Protein AF-A0A3M1ZQK1-F1 (afdb_monomer_lite)

Sequence (61 aa):
TRGELRKKILEGVATIGKEDKNGPTPPFRMPGWHGRISREDLDAIVDYLFSLMPEGEEEDW

Radius of gyration: 13.93 Å; chains: 1; bounding box: 32×26×30 Å

Structure (mmCIF, N/CA/C/O backbone):
data_AF-A0A3M1ZQK1-F1
#
_entry.id   AF-A0A3M1ZQK1-F1
#
loop_
_atom_site.group_PDB
_atom_site.id
_atom_site.type_symbol
_atom_site.label_atom_id
_atom_site.label_alt_id
_atom_site.label_comp_id
_atom_site.label_asym_id
_atom_site.label_entity_id
_atom_site.label_seq_id
_atom_site.pdbx_PDB_ins_code
_atom_site.Cartn_x
_atom_site.Cartn_y
_atom_site.Cartn_z
_atom_site.occupancy
_atom_site.B_iso_or_equiv
_atom_site.auth_seq_id
_atom_site.auth_comp_id
_atom_site.auth_asym_id
_atom_site.auth_atom_id
_atom_site.pdbx_PDB_model_num
ATOM 1 N N . THR A 1 1 ? 2.250 11.090 -2.124 1.00 85.38 1 THR A N 1
ATOM 2 C CA . THR A 1 1 ? 1.155 11.513 -1.202 1.00 85.38 1 THR A CA 1
ATOM 3 C C . THR A 1 1 ? 0.317 10.357 -0.628 1.00 85.38 1 THR A C 1
ATOM 5 O O . THR A 1 1 ? 0.247 9.273 -1.206 1.00 85.38 1 THR A O 1
ATOM 8 N N . ARG A 1 2 ? -0.398 10.583 0.496 1.00 88.81 2 ARG A N 1
ATOM 9 C CA . ARG A 1 2 ? -1.295 9.586 1.145 1.00 88.81 2 ARG A CA 1
ATOM 10 C C . ARG A 1 2 ? -2.400 9.045 0.225 1.00 88.81 2 A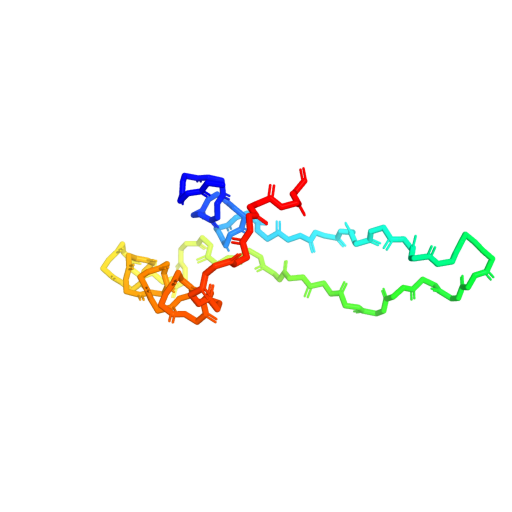RG A C 1
ATOM 12 O O . ARG A 1 2 ? -2.734 7.865 0.296 1.00 88.81 2 ARG A O 1
ATOM 19 N N . GLY A 1 3 ? -2.977 9.895 -0.628 1.00 90.56 3 GLY A N 1
ATOM 20 C CA . GLY A 1 3 ? -4.041 9.500 -1.561 1.00 90.56 3 GLY A CA 1
ATOM 21 C C . GLY A 1 3 ? -3.545 8.559 -2.660 1.00 90.56 3 GLY A C 1
ATOM 22 O O . GLY A 1 3 ? -4.185 7.549 -2.954 1.00 90.56 3 GLY A O 1
ATOM 23 N N . GLU A 1 4 ? -2.368 8.842 -3.213 1.00 89.44 4 GLU A N 1
ATOM 24 C CA . GLU A 1 4 ? -1.727 7.985 -4.216 1.00 89.44 4 GLU A CA 1
ATOM 25 C C . GLU A 1 4 ? -1.336 6.633 -3.630 1.00 89.44 4 GLU A C 1
ATOM 27 O O . GLU A 1 4 ? -1.547 5.606 -4.273 1.00 89.44 4 GLU A O 1
ATOM 32 N N . LEU A 1 5 ? -0.842 6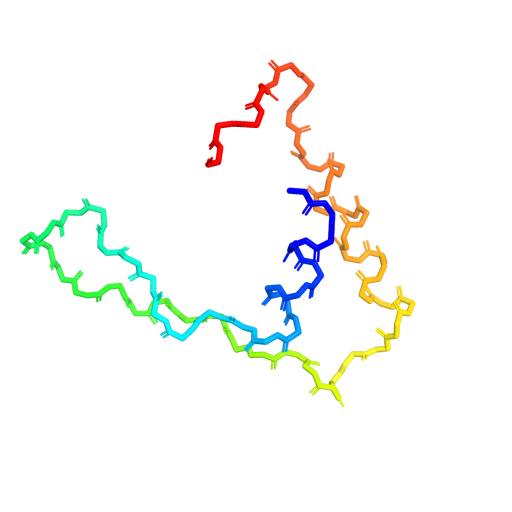.610 -2.388 1.00 90.12 5 LEU A N 1
ATOM 33 C CA . LEU A 1 5 ? -0.485 5.367 -1.710 1.00 90.12 5 LEU A CA 1
ATOM 34 C C . LEU A 1 5 ? -1.708 4.463 -1.502 1.00 90.12 5 LEU A C 1
ATOM 36 O O . LEU A 1 5 ? -1.646 3.273 -1.807 1.00 90.12 5 LEU A O 1
ATOM 40 N N . ARG A 1 6 ? -2.846 5.031 -1.077 1.00 93.94 6 ARG A N 1
ATOM 41 C CA . ARG A 1 6 ? -4.122 4.297 -0.968 1.00 93.94 6 ARG A CA 1
ATOM 42 C C . ARG A 1 6 ? -4.522 3.667 -2.297 1.00 93.94 6 ARG A C 1
ATOM 44 O O . ARG A 1 6 ? -4.837 2.480 -2.348 1.00 93.94 6 ARG A O 1
ATOM 51 N N . LYS A 1 7 ? -4.482 4.456 -3.374 1.00 92.94 7 LYS A N 1
ATOM 52 C CA . LYS A 1 7 ? -4.809 3.988 -4.724 1.00 92.94 7 LYS A CA 1
ATOM 53 C C . LYS A 1 7 ? -3.878 2.852 -5.153 1.00 92.94 7 LYS A C 1
ATOM 55 O O . LYS A 1 7 ? -4.355 1.810 -5.589 1.00 92.94 7 LYS A O 1
ATOM 60 N N . LYS A 1 8 ? -2.570 3.014 -4.936 1.00 91.44 8 LYS A N 1
ATOM 61 C CA . LYS A 1 8 ? -1.542 2.020 -5.265 1.00 91.44 8 LYS A CA 1
ATOM 62 C C . LYS A 1 8 ? -1.769 0.703 -4.523 1.00 91.44 8 LYS A C 1
ATOM 64 O O . LYS A 1 8 ? -1.692 -0.345 -5.148 1.00 91.44 8 LYS A O 1
ATOM 69 N N . ILE A 1 9 ? -2.105 0.735 -3.231 1.00 92.12 9 ILE A N 1
ATOM 70 C CA . ILE A 1 9 ? -2.418 -0.471 -2.437 1.00 92.12 9 ILE A CA 1
ATOM 71 C C . ILE A 1 9 ? -3.662 -1.189 -2.983 1.00 92.12 9 ILE A C 1
ATOM 73 O O . ILE A 1 9 ? -3.664 -2.412 -3.127 1.00 92.12 9 ILE A O 1
ATOM 77 N N . LEU A 1 10 ? -4.721 -0.447 -3.311 1.00 94.19 10 LEU A N 1
ATOM 78 C CA . LEU A 1 10 ? -5.976 -1.035 -3.783 1.00 94.19 10 LEU A CA 1
ATOM 79 C C . LEU A 1 10 ? -5.865 -1.622 -5.194 1.00 94.19 10 LEU A C 1
ATOM 81 O O . LEU A 1 10 ? -6.309 -2.748 -5.418 1.00 94.19 10 LEU A O 1
ATOM 85 N N . GLU A 1 11 ? -5.273 -0.878 -6.124 1.00 92.88 11 GLU A N 1
ATOM 86 C CA . GLU A 1 11 ? -5.137 -1.273 -7.532 1.00 92.88 11 GLU A CA 1
ATOM 87 C C . GLU A 1 11 ? -3.968 -2.242 -7.753 1.00 92.88 11 GLU A C 1
ATOM 89 O O . GLU A 1 11 ? -4.007 -3.083 -8.653 1.00 92.88 11 GLU A O 1
ATOM 94 N N . GLY A 1 12 ? -2.951 -2.174 -6.896 1.00 89.94 12 GLY A N 1
ATOM 95 C CA . GLY A 1 12 ? -1.697 -2.889 -7.070 1.00 89.94 12 GLY A CA 1
ATOM 96 C C . GLY A 1 12 ? -0.768 -2.210 -8.078 1.00 89.94 12 GLY A C 1
ATO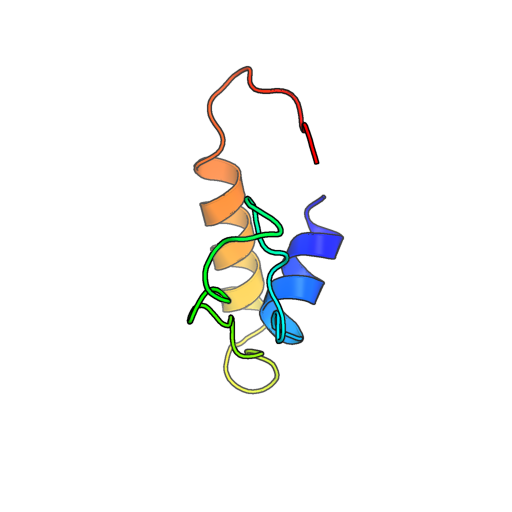M 97 O O . GLY A 1 12 ? -1.044 -1.150 -8.634 1.00 89.94 12 GLY A O 1
ATOM 98 N N . VAL A 1 13 ? 0.375 -2.848 -8.320 1.00 87.12 13 VAL A N 1
ATOM 99 C CA . VAL A 1 13 ? 1.369 -2.460 -9.324 1.00 87.12 13 VAL A CA 1
ATOM 100 C C . VAL A 1 13 ? 1.714 -3.702 -10.133 1.00 87.12 13 VAL A C 1
ATOM 102 O O . VAL A 1 13 ? 2.426 -4.593 -9.662 1.00 87.12 13 VAL A O 1
ATOM 105 N N . ALA A 1 14 ? 1.173 -3.766 -11.350 1.00 71.81 14 ALA A N 1
ATOM 106 C CA . ALA A 1 14 ? 1.337 -4.907 -12.248 1.00 71.81 14 ALA A CA 1
ATOM 107 C C . ALA A 1 14 ? 2.738 -4.975 -12.875 1.00 71.81 14 ALA A C 1
ATOM 109 O O . ALA A 1 14 ? 3.259 -6.066 -13.098 1.00 71.81 14 ALA A O 1
ATOM 110 N N . THR A 1 15 ? 3.349 -3.819 -13.137 1.00 72.62 15 THR A N 1
ATOM 111 C CA . THR A 1 15 ? 4.672 -3.690 -13.754 1.00 72.62 15 THR A CA 1
ATOM 112 C C . THR A 1 15 ? 5.494 -2.661 -12.997 1.00 72.62 15 THR A C 1
ATOM 114 O O . THR A 1 15 ? 5.110 -1.493 -12.927 1.00 72.62 15 THR A O 1
ATOM 117 N N . ILE A 1 16 ? 6.628 -3.090 -12.452 1.00 77.25 16 ILE A N 1
ATOM 118 C CA . ILE A 1 16 ? 7.635 -2.197 -11.881 1.00 77.25 16 ILE A CA 1
ATOM 119 C C . ILE A 1 16 ? 8.658 -1.915 -12.981 1.00 77.25 16 ILE A C 1
ATOM 121 O O . ILE A 1 16 ? 9.103 -2.838 -13.671 1.00 77.25 16 ILE A O 1
ATOM 125 N N . GLY A 1 17 ? 8.980 -0.637 -13.189 1.00 75.88 17 GLY A N 1
ATOM 126 C CA . GLY A 1 17 ? 10.025 -0.239 -14.128 1.00 75.88 17 GLY A CA 1
ATOM 127 C C . GLY A 1 17 ? 11.349 -0.904 -13.762 1.00 75.88 17 GLY A C 1
ATOM 128 O O . GLY A 1 17 ? 11.642 -1.117 -12.587 1.00 75.88 17 GLY A O 1
ATOM 129 N N . LYS A 1 18 ? 12.147 -1.262 -14.769 1.00 80.62 18 LYS A N 1
ATOM 130 C CA . LYS A 1 18 ? 13.498 -1.746 -14.498 1.00 80.62 18 LYS A CA 1
ATOM 131 C C . LYS A 1 18 ? 14.359 -0.574 -14.041 1.00 80.62 18 LYS A C 1
ATOM 133 O O . LYS A 1 18 ? 14.343 0.466 -14.695 1.00 80.62 18 LYS A O 1
ATOM 138 N N . GLU A 1 19 ? 15.123 -0.775 -12.976 1.00 82.19 19 GLU A N 1
ATOM 139 C CA . GLU A 1 19 ? 16.169 0.167 -12.574 1.00 82.19 19 GLU A CA 1
ATOM 140 C C . GLU A 1 19 ? 17.268 0.227 -13.650 1.00 82.19 19 GLU A C 1
ATOM 142 O O . GLU A 1 19 ? 17.565 1.292 -14.184 1.00 82.19 19 GLU A O 1
ATOM 147 N N . ASP A 1 20 ? 17.768 -0.938 -14.080 1.00 83.94 20 ASP A N 1
ATOM 148 C CA . ASP A 1 20 ? 18.612 -1.075 -15.270 1.00 83.94 20 ASP A CA 1
ATOM 149 C C . ASP A 1 20 ? 17.781 -1.535 -16.478 1.00 83.94 20 ASP A C 1
ATOM 151 O O . ASP A 1 20 ? 17.205 -2.627 -16.489 1.00 83.94 20 ASP A O 1
ATOM 155 N N . LYS A 1 21 ? 17.770 -0.733 -17.548 1.00 84.25 21 LYS A N 1
ATOM 156 C CA . LYS A 1 21 ? 17.080 -1.047 -18.811 1.00 84.25 21 LYS A CA 1
ATOM 157 C C . LYS A 1 21 ? 17.538 -2.379 -19.422 1.00 84.25 21 LYS A C 1
ATOM 159 O O . LYS A 1 21 ? 16.716 -3.073 -20.029 1.00 84.25 21 LYS A O 1
ATOM 164 N N . ASN A 1 22 ? 18.808 -2.743 -19.238 1.00 89.50 22 ASN A N 1
ATOM 165 C CA . ASN A 1 22 ? 19.400 -3.985 -19.743 1.00 89.50 22 ASN A CA 1
ATOM 166 C C . ASN A 1 22 ? 19.271 -5.156 -18.758 1.00 89.50 22 ASN A C 1
ATOM 168 O O . ASN A 1 22 ? 19.509 -6.304 -19.135 1.00 89.50 22 ASN A O 1
ATOM 172 N N . GLY A 1 23 ? 18.864 -4.883 -17.518 1.00 82.75 23 GLY A N 1
ATOM 173 C CA . GLY A 1 23 ? 18.685 -5.885 -16.479 1.00 82.75 23 GLY A CA 1
ATOM 174 C C . GLY A 1 23 ? 17.482 -6.807 -16.724 1.00 82.75 23 GLY A C 1
ATOM 175 O O . GLY A 1 23 ? 16.626 -6.543 -17.584 1.00 82.75 23 GLY A O 1
ATOM 176 N N . PRO A 1 24 ? 17.376 -7.913 -15.969 1.00 81.56 24 PRO A N 1
ATOM 177 C CA . PRO A 1 24 ? 16.198 -8.770 -16.009 1.00 81.56 24 PRO A CA 1
ATOM 178 C C . PRO A 1 24 ? 14.949 -7.993 -15.573 1.00 81.56 24 PRO A C 1
ATOM 180 O O . PRO A 1 24 ? 15.016 -7.062 -14.774 1.00 81.56 24 PRO A O 1
ATOM 183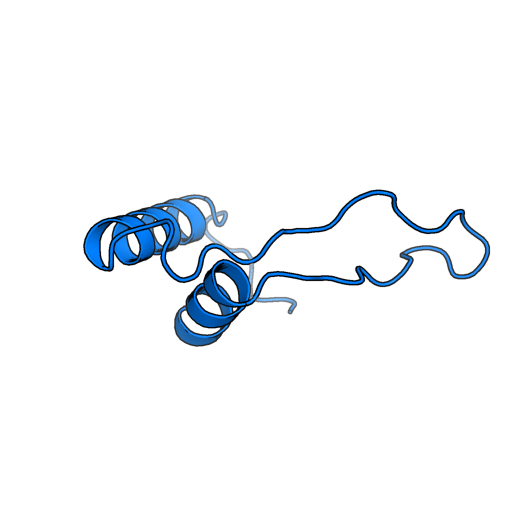 N N . THR A 1 25 ? 13.784 -8.371 -16.102 1.00 80.12 25 THR A N 1
ATOM 184 C CA . THR A 1 25 ? 12.512 -7.818 -15.620 1.00 80.12 25 THR A CA 1
ATOM 185 C C . THR A 1 25 ? 12.315 -8.230 -14.159 1.00 80.12 25 THR A C 1
ATOM 187 O O . THR A 1 25 ? 12.360 -9.433 -13.884 1.00 80.12 25 THR A O 1
ATOM 190 N N . PRO A 1 26 ? 12.094 -7.281 -13.228 1.00 80.50 26 PRO A N 1
ATOM 191 C CA . PRO A 1 26 ? 11.869 -7.614 -11.831 1.00 80.50 26 PRO A CA 1
ATOM 192 C C . PRO A 1 26 ? 10.696 -8.595 -11.689 1.00 80.50 26 PRO A C 1
ATOM 194 O O . PRO A 1 26 ? 9.641 -8.367 -12.285 1.00 80.50 26 PRO A O 1
ATOM 197 N N . PRO A 1 27 ? 10.830 -9.668 -10.888 1.00 77.44 27 PRO A N 1
ATOM 198 C CA . PRO A 1 27 ? 9.730 -10.602 -10.638 1.00 77.44 27 PRO A CA 1
ATOM 199 C C . PRO A 1 27 ? 8.669 -10.009 -9.698 1.00 77.44 27 PRO A C 1
ATOM 201 O O . PRO A 1 27 ? 7.640 -10.631 -9.429 1.00 77.44 27 PRO A O 1
ATOM 204 N N . PHE A 1 28 ? 8.936 -8.822 -9.154 1.00 77.62 28 PHE A N 1
ATOM 205 C CA . PHE A 1 28 ? 8.114 -8.177 -8.152 1.00 77.62 28 PHE A CA 1
ATOM 206 C C . PHE A 1 28 ? 6.873 -7.558 -8.794 1.00 77.62 28 PHE A C 1
ATOM 208 O O . PHE A 1 28 ? 6.952 -6.695 -9.666 1.00 77.62 28 PHE A O 1
ATOM 215 N N . ARG A 1 29 ? 5.712 -7.995 -8.313 1.00 81.69 29 ARG A N 1
ATOM 216 C CA . ARG A 1 29 ? 4.411 -7.390 -8.588 1.00 81.69 29 ARG A CA 1
ATOM 217 C C . ARG A 1 29 ? 3.707 -7.164 -7.265 1.00 81.69 29 ARG A C 1
ATOM 219 O O . ARG A 1 29 ? 3.737 -8.040 -6.399 1.00 81.69 29 ARG A O 1
ATOM 226 N N . MET A 1 30 ? 3.047 -6.024 -7.125 1.00 87.44 30 MET A N 1
ATOM 227 C CA . MET A 1 30 ? 2.168 -5.789 -5.988 1.00 87.44 30 MET A CA 1
ATOM 228 C C . MET A 1 30 ? 0.741 -6.119 -6.431 1.00 87.44 30 MET A C 1
ATOM 230 O O . MET A 1 30 ? 0.218 -5.426 -7.301 1.00 87.44 30 MET A O 1
ATOM 234 N N . PRO A 1 31 ? 0.104 -7.187 -5.923 1.00 89.50 31 PRO A N 1
ATOM 235 C CA . PRO A 1 31 ? -1.286 -7.458 -6.265 1.00 89.50 31 PRO A CA 1
ATOM 236 C C . PRO A 1 31 ? -2.188 -6.357 -5.697 1.00 89.50 31 PRO A C 1
ATOM 238 O O . PRO A 1 31 ? -1.883 -5.781 -4.654 1.00 89.50 31 PRO A O 1
ATOM 241 N N . GLY A 1 32 ? -3.305 -6.086 -6.369 1.00 92.56 32 GLY A N 1
ATOM 242 C CA . GLY A 1 32 ? -4.338 -5.209 -5.827 1.00 92.56 32 GLY A CA 1
ATOM 243 C C . GLY A 1 32 ? -5.055 -5.857 -4.643 1.00 92.56 32 GLY A C 1
ATOM 244 O O . GLY A 1 32 ? -5.370 -7.052 -4.669 1.00 92.56 32 GLY A O 1
ATOM 245 N N . TRP A 1 33 ? -5.314 -5.063 -3.606 1.00 93.25 33 TRP A N 1
ATOM 246 C CA . TRP A 1 33 ? -5.987 -5.499 -2.376 1.00 93.25 33 TRP A CA 1
ATOM 247 C C . TRP A 1 33 ? -7.462 -5.096 -2.308 1.00 93.25 33 TRP A C 1
ATOM 249 O O . TRP A 1 33 ? -8.118 -5.305 -1.286 1.00 93.25 33 TRP A O 1
ATOM 259 N N . HIS A 1 34 ? -8.015 -4.543 -3.388 1.00 90.12 34 HIS A N 1
ATOM 260 C CA . HIS A 1 34 ? -9.426 -4.180 -3.432 1.00 90.12 34 HIS A CA 1
ATOM 261 C C . HIS A 1 34 ? -10.339 -5.377 -3.105 1.00 90.12 34 HIS A C 1
ATOM 263 O O . HIS A 1 34 ? -10.155 -6.479 -3.621 1.00 90.12 34 HIS A O 1
ATOM 269 N N . GLY A 1 35 ? -11.296 -5.169 -2.195 1.00 91.69 35 GLY A N 1
ATOM 270 C CA . GLY A 1 35 ? -12.203 -6.214 -1.707 1.00 91.69 35 GLY A CA 1
ATOM 271 C C . GLY A 1 35 ? -11.567 -7.266 -0.786 1.00 91.69 35 GLY A C 1
ATOM 272 O O . GLY A 1 35 ? -12.262 -8.189 -0.374 1.00 91.69 35 GLY A O 1
ATOM 273 N N . ARG A 1 36 ? -10.270 -7.151 -0.460 1.00 93.31 36 ARG A N 1
ATOM 274 C CA . ARG A 1 36 ? -9.551 -8.069 0.446 1.00 93.31 36 ARG A CA 1
ATOM 275 C C . ARG A 1 36 ? -9.241 -7.474 1.816 1.00 93.31 36 ARG A C 1
ATOM 277 O O . ARG A 1 36 ? -8.967 -8.232 2.737 1.00 93.31 36 ARG A O 1
ATOM 284 N N . ILE A 1 37 ? -9.257 -6.150 1.928 1.00 94.25 37 ILE A N 1
ATOM 285 C CA . ILE A 1 37 ? -8.989 -5.407 3.164 1.00 94.25 37 ILE A CA 1
ATOM 286 C C . ILE A 1 37 ? -10.120 -4.416 3.427 1.00 94.25 37 ILE A C 1
ATOM 288 O O . ILE A 1 37 ? -10.759 -3.937 2.483 1.00 94.25 37 ILE A O 1
ATOM 292 N N . SER A 1 38 ? -10.370 -4.124 4.703 1.00 96.06 38 SER A N 1
ATOM 293 C CA . SER A 1 38 ? -11.331 -3.096 5.099 1.00 96.06 38 SER A CA 1
ATOM 294 C C . SER A 1 38 ? -10.770 -1.688 4.864 1.00 96.06 38 SER A C 1
ATOM 296 O O . SER A 1 38 ? -9.594 -1.503 4.527 1.00 96.06 38 SER A O 1
ATOM 298 N N . ARG A 1 39 ? -11.619 -0.668 5.025 1.00 93.56 39 ARG A N 1
ATOM 299 C CA . ARG A 1 39 ? -11.178 0.729 4.926 1.00 93.56 39 ARG A CA 1
ATOM 300 C C . ARG A 1 39 ? -10.299 1.102 6.117 1.00 93.56 39 ARG A C 1
ATOM 302 O O . ARG A 1 39 ? -9.323 1.823 5.946 1.00 93.56 39 ARG A O 1
ATOM 309 N N . GLU A 1 40 ? -10.638 0.589 7.289 1.00 96.06 40 GLU A N 1
ATOM 310 C CA . GLU A 1 40 ? -9.901 0.776 8.532 1.00 96.06 40 GLU A CA 1
ATOM 311 C C . GLU A 1 40 ? -8.495 0.169 8.424 1.00 96.06 40 GLU A C 1
ATOM 313 O O . GLU A 1 40 ? -7.516 0.827 8.774 1.00 96.06 40 GLU A O 1
ATOM 318 N N . ASP A 1 41 ? -8.376 -1.032 7.846 1.00 95.50 41 ASP A N 1
ATOM 319 C CA . ASP A 1 41 ? -7.076 -1.668 7.590 1.00 95.50 41 ASP A CA 1
ATOM 320 C C . ASP A 1 41 ? -6.241 -0.853 6.600 1.00 95.50 41 ASP A C 1
ATOM 322 O O . ASP A 1 41 ? -5.047 -0.646 6.810 1.00 95.50 41 ASP A O 1
ATOM 326 N N . LEU A 1 42 ? -6.859 -0.364 5.518 1.00 95.12 42 LEU A N 1
ATOM 327 C CA . LEU A 1 42 ? -6.176 0.479 4.537 1.00 95.12 42 LEU A CA 1
ATOM 328 C C . LEU A 1 42 ? -5.620 1.755 5.183 1.00 95.12 42 LEU A C 1
ATOM 330 O O . LEU A 1 42 ? -4.497 2.157 4.879 1.00 95.12 42 LEU A O 1
ATOM 334 N N . ASP A 1 43 ? -6.395 2.383 6.064 1.00 94.88 43 ASP A N 1
ATOM 335 C CA . ASP A 1 43 ? -5.989 3.594 6.774 1.00 94.88 43 ASP A CA 1
ATOM 336 C C . ASP A 1 43 ? -4.812 3.308 7.718 1.00 94.88 43 ASP A C 1
ATOM 338 O O . ASP A 1 43 ? -3.797 4.002 7.644 1.00 94.88 43 ASP A O 1
ATOM 342 N N . ALA A 1 44 ? -4.892 2.229 8.503 1.00 95.88 44 ALA A N 1
ATOM 343 C CA . ALA A 1 44 ? -3.822 1.804 9.405 1.00 95.88 44 ALA A CA 1
ATOM 344 C C . ALA A 1 44 ? -2.522 1.448 8.664 1.00 95.88 44 ALA A C 1
ATOM 346 O O . ALA A 1 44 ? -1.433 1.814 9.108 1.00 95.88 44 ALA A O 1
ATOM 347 N N . ILE A 1 45 ? -2.616 0.774 7.512 1.00 93.44 45 ILE A N 1
ATOM 348 C CA . ILE A 1 45 ? -1.454 0.459 6.667 1.00 93.44 45 ILE A CA 1
ATOM 349 C C . ILE A 1 45 ? -0.799 1.746 6.165 1.00 93.44 45 ILE A C 1
ATOM 351 O O . ILE A 1 45 ? 0.423 1.875 6.207 1.00 93.44 45 ILE A O 1
ATOM 355 N N . VAL A 1 46 ? -1.593 2.705 5.687 1.00 93.69 46 VAL A N 1
ATOM 356 C CA . VAL A 1 46 ? -1.073 3.987 5.196 1.00 93.69 46 VAL A CA 1
ATOM 357 C C . VAL A 1 46 ? -0.400 4.760 6.324 1.00 93.69 46 VAL A C 1
ATOM 359 O O . VAL A 1 46 ? 0.695 5.274 6.122 1.00 93.69 46 VAL A O 1
ATOM 362 N N . ASP A 1 47 ? -1.008 4.813 7.507 1.00 94.38 47 ASP A N 1
ATOM 363 C CA . ASP A 1 47 ? -0.408 5.468 8.671 1.00 94.38 47 ASP A CA 1
ATOM 364 C C . ASP A 1 47 ? 0.915 4.821 9.071 1.00 94.38 47 ASP A C 1
ATOM 366 O O . ASP A 1 47 ? 1.906 5.525 9.274 1.00 94.38 47 ASP A O 1
ATOM 370 N N . TYR A 1 48 ? 0.962 3.490 9.100 1.00 92.81 48 TYR A N 1
ATOM 371 C CA . TYR A 1 48 ? 2.187 2.757 9.383 1.00 92.81 48 TYR A CA 1
ATOM 372 C C . TYR A 1 48 ? 3.283 3.060 8.355 1.00 92.81 48 TYR A C 1
ATOM 374 O O . TYR A 1 48 ? 4.393 3.415 8.738 1.00 92.81 48 TYR A O 1
ATOM 382 N N . LEU A 1 49 ? 2.980 3.006 7.055 1.00 90.50 49 LEU A N 1
ATOM 383 C CA . LEU A 1 49 ? 3.965 3.283 6.003 1.00 90.50 49 LEU A CA 1
ATOM 384 C C . LEU A 1 49 ? 4.506 4.716 6.071 1.00 90.50 49 LEU A C 1
ATOM 386 O O . LEU A 1 49 ? 5.700 4.921 5.884 1.00 90.50 49 LEU A O 1
ATOM 390 N N . PHE A 1 50 ? 3.656 5.694 6.391 1.00 88.00 50 PHE A N 1
ATOM 391 C CA . PHE A 1 50 ? 4.103 7.071 6.609 1.00 88.00 50 PHE A CA 1
ATOM 392 C C . PHE A 1 50 ? 4.957 7.214 7.874 1.00 88.00 50 PHE A C 1
ATOM 394 O O . PHE A 1 50 ? 5.883 8.016 7.880 1.00 88.00 50 PHE A O 1
ATOM 401 N N . SER A 1 51 ? 4.687 6.433 8.924 1.00 88.81 51 SER A N 1
ATOM 402 C CA . SER A 1 51 ? 5.508 6.439 10.144 1.00 88.81 51 SER A CA 1
ATOM 403 C C . SER A 1 51 ? 6.911 5.857 9.948 1.00 88.81 51 SER A C 1
ATOM 405 O O . SER A 1 51 ? 7.792 6.115 10.761 1.00 88.81 51 SER A O 1
ATOM 407 N N . LEU A 1 52 ? 7.123 5.075 8.883 1.00 88.50 52 LEU A N 1
ATOM 408 C CA . LEU A 1 52 ? 8.430 4.519 8.532 1.00 88.50 52 LEU A CA 1
ATOM 409 C C . LEU A 1 52 ? 9.321 5.501 7.763 1.00 88.50 52 LEU A C 1
ATOM 411 O O . LEU A 1 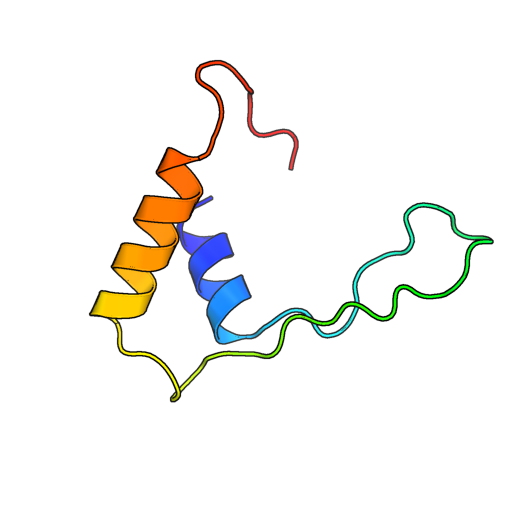52 ? 10.496 5.198 7.566 1.00 88.50 52 LEU A O 1
ATOM 415 N N . MET A 1 53 ? 8.785 6.636 7.299 1.00 80.12 53 MET A N 1
ATOM 416 C CA . MET A 1 53 ? 9.595 7.631 6.598 1.00 80.12 53 MET A CA 1
ATOM 417 C C . MET A 1 53 ? 10.615 8.239 7.574 1.00 80.12 53 MET A C 1
ATOM 419 O O . MET A 1 53 ? 10.213 8.675 8.657 1.00 80.12 53 MET A O 1
ATOM 423 N N . PRO A 1 54 ? 11.916 8.271 7.232 1.00 74.94 54 PRO A N 1
ATOM 424 C CA . PRO A 1 54 ? 12.927 8.888 8.081 1.00 74.94 54 PRO A CA 1
ATOM 425 C C . PRO A 1 54 ? 12.609 10.365 8.326 1.00 74.94 54 PRO A C 1
ATOM 427 O O . PRO A 1 54 ? 12.212 11.086 7.409 1.00 74.94 54 PRO A O 1
ATOM 430 N N . GLU A 1 55 ? 12.800 10.839 9.559 1.00 68.31 55 GLU A N 1
ATOM 431 C CA . GLU A 1 55 ? 12.669 12.266 9.853 1.00 68.31 55 GLU A CA 1
ATOM 432 C C . GLU A 1 55 ? 13.728 13.052 9.057 1.00 68.31 55 GLU A C 1
ATOM 434 O O . GLU A 1 55 ? 14.922 12.958 9.339 1.00 68.31 55 GLU A O 1
ATOM 439 N N . GLY A 1 56 ? 13.288 13.821 8.054 1.00 63.50 56 GLY A N 1
ATOM 440 C CA . GLY A 1 56 ? 14.146 14.713 7.265 1.00 63.50 56 GLY A CA 1
ATOM 441 C C . GLY A 1 56 ? 14.447 14.280 5.825 1.00 63.50 56 GLY A C 1
ATOM 442 O O . GLY A 1 56 ? 15.162 15.012 5.145 1.00 63.50 56 GLY A O 1
ATOM 443 N N . GLU A 1 57 ? 13.910 13.158 5.334 1.00 61.50 57 GLU A N 1
ATOM 444 C CA . GLU A 1 57 ? 13.922 12.848 3.893 1.00 61.50 57 GLU A CA 1
ATOM 445 C C . GLU A 1 57 ? 12.763 13.572 3.186 1.00 61.50 57 GLU A C 1
ATOM 447 O O . GLU A 1 57 ? 11.591 13.368 3.512 1.00 61.50 57 GLU A O 1
ATOM 452 N N . GLU A 1 58 ? 13.089 14.451 2.233 1.00 60.06 58 GLU A N 1
ATOM 453 C CA . GLU A 1 58 ? 12.100 15.052 1.333 1.00 60.06 58 GLU A CA 1
ATOM 454 C C . GLU A 1 58 ? 11.572 13.999 0.342 1.00 60.06 58 GLU A C 1
ATOM 456 O O . GLU A 1 5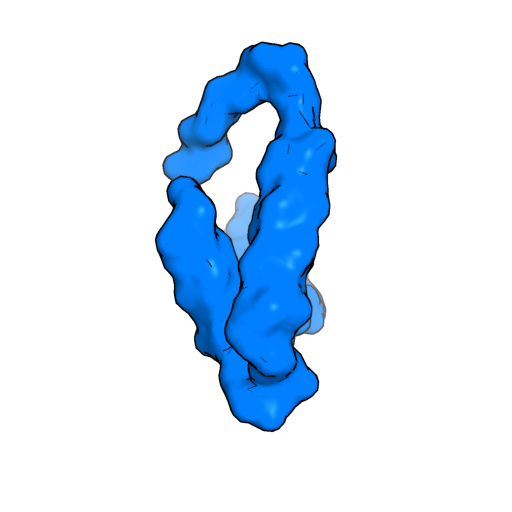8 ? 12.297 13.093 -0.066 1.00 60.06 58 GLU A O 1
ATOM 461 N N . GLU A 1 59 ? 10.287 14.113 -0.017 1.00 54.69 59 GLU A N 1
ATOM 462 C CA . GLU A 1 59 ? 9.586 13.269 -0.995 1.00 54.69 59 GLU A CA 1
ATOM 463 C C . GLU A 1 59 ? 10.257 13.365 -2.389 1.00 54.69 59 GLU A C 1
ATOM 465 O O . GLU A 1 59 ? 9.792 14.103 -3.254 1.00 54.69 59 GLU A O 1
ATOM 470 N N . ASP A 1 60 ? 11.332 12.610 -2.630 1.00 49.88 60 ASP A N 1
ATOM 471 C CA . ASP A 1 60 ? 11.898 12.380 -3.968 1.00 49.88 60 ASP A CA 1
ATOM 472 C C . ASP A 1 60 ? 11.079 11.257 -4.650 1.00 49.88 60 ASP A C 1
ATOM 474 O O . ASP A 1 60 ? 11.478 10.090 -4.691 1.00 49.88 60 ASP A O 1
ATOM 478 N N . TRP A 1 61 ? 9.856 11.586 -5.093 1.00 51.75 61 TRP A N 1
ATOM 479 C CA . TRP A 1 61 ? 8.959 10.681 -5.841 1.00 51.75 61 TRP A CA 1
ATOM 480 C C . TRP A 1 61 ? 8.866 11.040 -7.323 1.00 51.75 61 TRP A C 1
ATOM 482 O O . TRP A 1 61 ? 8.572 12.215 -7.642 1.00 51.75 61 TRP A O 1
#

pLDDT: mean 84.47, std 11.43, range [49.88, 96.06]

Foldseek 3Di:
DLVVQLVCQQCWAAADDDPDPPDDGDPDTGHHCHPPDDPVRSVVVSVVVVVPDDPPDDPPD

Secondary structure (DSSP, 8-state):
-HHHHHHHHHH-BS-PPPSSTTSPPP---B---TTTS-HHHHHHHHHHHHHTS-TT-----